Protein 2WO4 (pdb70)

Secondary structure (DSSP, 8-sta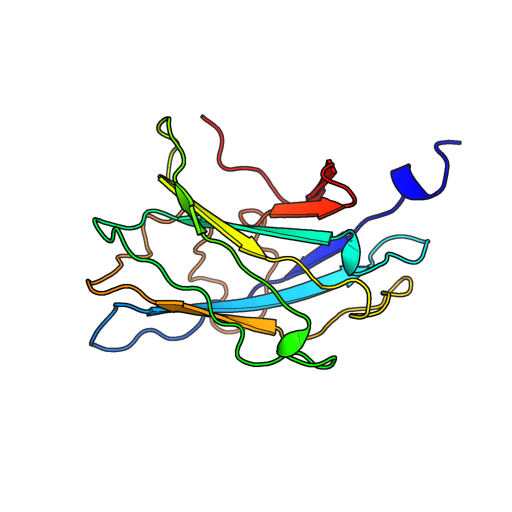te):
---HHHH--EEEEEEE----SS--EEEEEEEEEE-SSS-EEGGGEEEEEEE--TT-S-EEEEE---TT-GGGEEEEEEEEEEEETTEEEEEEEEE-TTS-EE-TT-B---EEEEEEESS----TT-TT--TTTTSS-B--TTSEEEETTEEEES-----

B-factor: mean 36.26, std 21.8, range [10.71, 218.77]

Organism: Acetivibrio thermocellus (strain ATCC 27405 / DSM 1237 / JCM 9322 / NBRC 103400 / NCIMB 10682 / NRRL B-4536 / VPI 7372) (NCBI:txid203119)

Radius of gyration: 15.35 Å; Cα contacts (8 Å, |Δi|>4): 421; chains: 1; bounding box: 42×39×35 Å

Solvent-accessible surface area: 8176 Å² total; per-residue (Å²): 162,133,97,81,77,51,66,8,35,5,33,5,33,2,75,12,30,109,129,96,58,89,88,31,13,0,79,4,14,1,36,0,95,0,70,14,109,32,91,8,67,4,38,45,0,65,1,51,3,17,0,26,5,52,69,8,140,119,13,75,34,60,15,70,114,6,78,47,22,59,109,38,14,112,29,86,35,95,125,18,150,102,105,21,100,24,2,43,2,35,0,21,1,27,7,27,162,102,8,11,166,13,57,63,57,22,60,13,27,59,1,37,3,69,0,47,10,100,53,108,7,75,20,112,69,7,39,0,42,42,52,153,40,56,138,107,65,19,97,4,59,104,1,0,0,11,11,111,94,140,85,59,22,20,94,63,12,76,116

Nearest PDB structures (foldseek):
  2wnx-assembly1_A  TM=9.998E-01  e=3.374E-31  Acetivibrio thermocellus
  4b97-assembly1_A  TM=9.463E-01  e=1.340E-17  Acetivibrio thermocellus ATCC 27405
  6xx1-assembly2_B  TM=9.233E-01  e=8.397E-16  Acetivibrio clariflavus DSM 19732
  3zuc-assembly1_A  TM=9.298E-01  e=3.038E-15  Acetivibrio cellulolyticus
  6sl4-assembly2_C-2  TM=9.405E-01  e=9.733E-14  Acetivibrio thermocellus ATCC 27405

CATH classification: 2.60.40.710

Structure (mmCIF, N/CA/C/O backbone):
data_2WO4
#
_entry.id   2WO4
#
_cell.length_a   73.897
_cell.length_b   73.897
_cell.length_c   85.755
_cell.angle_alpha   90.00
_cell.angle_beta   90.00
_cell.angle_gamma   90.00
#
_symmetry.space_group_name_H-M   'P 41 21 2'
#
loop_
_entity.id
_entity.type
_entity.pdbx_description
1 polymer 'GLYCOSIDE HYDROLASE, FAMILY 9'
2 non-polymer 'CALCIUM ION'
3 non-polymer 'SULFATE ION'
4 non-polymer 'CHLORIDE ION'
5 water water
#
loop_
_atom_site.group_PDB
_atom_site.id
_atom_site.type_symbol
_atom_site.label_atom_id
_atom_site.label_alt_id
_atom_site.label_comp_id
_atom_site.label_asym_id
_atom_site.label_entity_id
_atom_site.label_seq_id
_atom_site.pdbx_PDB_ins_code
_atom_site.Cartn_x
_atom_site.Cartn_y
_atom_site.Cartn_z
_atom_site.occupancy
_atom_site.B_iso_or_equiv
_atom_site.auth_seq_id
_atom_site.auth_comp_id
_atom_site.auth_asym_id
_atom_site.auth_atom_id
_atom_site.pdbx_PDB_model_num
ATOM 1 N N . SER A 1 4 ? 36.026 5.758 16.372 1.00 123.32 4 SER A N 1
ATOM 2 C CA . SER A 1 4 ? 35.339 4.454 16.121 1.00 124.34 4 SER A CA 1
ATOM 3 C C . SER A 1 4 ? 33.807 4.566 16.288 1.00 125.38 4 SER A C 1
ATOM 4 O O . SER A 1 4 ? 33.049 4.043 15.465 1.00 125.84 4 SER A O 1
ATOM 7 N N . GLN A 1 5 ? 33.379 5.212 17.377 1.00 126.32 5 GLN A N 1
ATOM 8 C CA . GLN A 1 5 ? 31.975 5.684 17.637 1.00 126.55 5 GLN A CA 1
ATOM 9 C C . GLN A 1 5 ? 30.694 4.868 17.228 1.00 125.49 5 GLN A C 1
ATOM 10 O O . GLN A 1 5 ? 29.752 4.818 18.029 1.00 126.42 5 GLN A O 1
ATOM 16 N N . THR A 1 6 ? 30.650 4.269 16.025 1.00 122.74 6 THR A N 1
ATOM 17 C CA . THR A 1 6 ? 29.429 3.643 15.408 1.00 120.04 6 THR A CA 1
ATOM 18 C C . THR A 1 6 ? 28.514 4.692 14.699 1.00 118.07 6 THR A C 1
ATOM 19 O O . THR A 1 6 ? 28.507 5.873 15.085 1.00 117.36 6 THR A O 1
ATOM 23 N N . PRO A 1 7 ? 27.746 4.261 13.659 1.00 114.90 7 PRO A N 1
ATOM 24 C CA . PRO A 1 7 ? 26.889 5.154 12.836 1.00 111.20 7 PRO A CA 1
ATOM 25 C C . PRO A 1 7 ? 26.091 6.265 13.549 1.00 106.81 7 PRO A C 1
ATOM 26 O O . PRO A 1 7 ? 26.192 7.417 13.139 1.00 105.73 7 PRO A O 1
ATOM 30 N N . ASP A 1 8 ? 25.324 5.924 14.589 1.00 103.05 8 ASP A N 1
ATOM 31 C CA . ASP A 1 8 ? 24.415 6.884 15.287 1.00 100.95 8 ASP A CA 1
ATOM 32 C C . ASP A 1 8 ? 25.108 8.055 16.065 1.00 95.47 8 ASP A C 1
ATOM 33 O O . ASP A 1 8 ? 24.459 9.065 16.394 1.00 94.64 8 ASP A O 1
ATOM 38 N N . ALA A 1 9 ? 26.408 7.912 16.348 1.00 89.25 9 ALA A N 1
ATOM 39 C CA . ALA A 1 9 ? 27.218 8.979 16.959 1.00 83.90 9 ALA A CA 1
ATOM 40 C C . ALA A 1 9 ? 27.863 9.919 15.919 1.00 78.23 9 ALA A C 1
ATOM 41 O O . ALA A 1 9 ? 28.154 11.068 16.242 1.00 77.69 9 ALA A O 1
ATOM 43 N N . ASN A 1 10 ? 28.097 9.444 14.689 1.00 71.88 10 ASN A N 1
ATOM 44 C CA . ASN A 1 10 ? 28.539 10.348 13.599 1.00 68.23 10 ASN A CA 1
ATOM 45 C C . ASN A 1 10 ? 27.396 10.957 12.737 1.00 59.46 10 ASN A C 1
ATOM 46 O O . ASN A 1 10 ? 27.683 11.822 11.893 1.00 60.69 10 ASN A O 1
ATOM 51 N N . ALA A 1 11 ? 26.148 10.500 12.933 1.00 44.23 11 ALA A N 1
ATOM 52 C CA . ALA A 1 11 ? 24.972 11.098 12.235 1.00 41.81 11 ALA A CA 1
ATOM 53 C C . ALA A 1 11 ? 24.867 12.558 12.601 1.00 37.68 11 ALA A C 1
ATOM 54 O O . ALA A 1 11 ? 25.065 12.927 13.769 1.00 33.69 11 ALA A O 1
ATOM 56 N N . SER A 1 12 ? 24.611 13.406 11.594 1.00 27.37 12 SER A N 1
ATOM 57 C CA . SER A 1 12 ? 24.537 14.861 11.841 1.00 25.45 12 SER A CA 1
ATOM 58 C C . SER A 1 12 ? 23.477 15.400 10.918 1.00 26.30 12 SER A C 1
ATOM 59 O O . SER A 1 12 ? 23.324 14.920 9.823 1.00 22.37 12 SER A O 1
ATOM 62 N N . ILE A 1 13 ? 22.726 16.346 11.440 1.00 24.81 13 ILE A N 1
ATOM 63 C CA . ILE A 1 13 ? 21.790 17.134 10.656 1.00 23.83 13 ILE A CA 1
ATOM 64 C C . ILE A 1 13 ? 22.011 18.618 10.921 1.00 27.53 13 ILE A C 1
ATOM 65 O O . ILE A 1 13 ? 22.703 19.001 11.904 1.00 26.82 13 ILE A O 1
ATOM 70 N N . SER A 1 14 ? 21.498 19.457 10.017 1.00 22.78 14 SER A N 1
ATOM 71 C CA . SER A 1 14 ? 21.407 20.877 10.225 1.00 23.16 14 SER A CA 1
ATOM 72 C C . SER A 1 14 ? 20.060 21.353 9.771 1.00 23.89 14 SER A C 1
ATOM 73 O O . SER A 1 14 ? 19.417 20.698 9.000 1.00 22.26 14 SER A O 1
ATOM 76 N N . VAL A 1 15 ? 19.581 22.442 10.346 1.00 20.21 15 VAL A N 1
ATOM 77 C CA . VAL A 1 15 ? 18.306 23.029 9.977 1.00 18.65 15 VAL A CA 1
ATOM 78 C C . VAL A 1 15 ? 18.603 24.442 9.420 1.00 25.07 15 VAL A C 1
ATOM 79 O O . VAL A 1 15 ? 19.431 25.175 9.950 1.00 23.29 15 VAL A O 1
ATOM 83 N N . SER A 1 16 ? 17.922 24.805 8.362 1.00 18.34 16 SER A N 1
ATOM 84 C CA . SER A 1 16 ? 17.912 26.198 7.902 1.00 19.20 16 SER A CA 1
ATOM 85 C C . SER A 1 16 ? 16.488 26.725 7.990 1.00 20.46 16 SER A C 1
ATOM 86 O O . SER A 1 16 ? 15.499 25.964 8.105 1.00 21.42 16 SER A O 1
ATOM 89 N N . TYR A 1 17 ? 16.398 28.036 8.140 1.00 18.64 17 TYR A N 1
ATOM 90 C CA . TYR A 1 17 ? 15.182 28.727 8.545 1.00 19.32 17 TYR A CA 1
ATOM 91 C C . TYR A 1 17 ? 14.926 29.996 7.796 1.00 22.06 17 TYR A C 1
ATOM 92 O O . TYR A 1 17 ? 15.883 30.697 7.472 1.00 21.93 17 TYR A O 1
ATOM 101 N N A LYS A 1 18 ? 13.637 30.243 7.530 0.50 18.16 18 LYS A N 1
ATOM 102 N N B LYS A 1 18 ? 13.662 30.309 7.544 0.50 19.18 18 LYS A N 1
ATOM 103 C CA A LYS A 1 18 ? 13.092 31.477 6.887 0.50 21.40 18 LYS A CA 1
ATOM 104 C CA B LYS A 1 18 ? 13.263 31.641 7.023 0.50 22.29 18 LYS A CA 1
ATOM 105 C C A LYS A 1 18 ? 11.973 32.002 7.780 0.50 21.10 18 LYS A C 1
ATOM 106 C C B LYS A 1 18 ? 12.036 32.067 7.785 0.50 23.75 18 LYS A C 1
ATOM 107 O O A LYS A 1 18 ? 11.005 31.292 8.114 0.50 20.57 18 LYS A O 1
ATOM 108 O O B LYS A 1 18 ? 11.038 31.332 7.840 0.50 24.77 18 LYS A O 1
ATOM 119 N N A CYS A 1 19 ? 12.095 33.260 8.185 0.50 18.51 19 CYS A N 1
ATOM 120 N N B CYS A 1 19 ? 12.075 33.245 8.401 0.50 24.09 19 CYS A N 1
ATOM 121 C CA A CYS A 1 19 ? 11.040 33.940 8.937 0.50 17.37 19 CYS A CA 1
ATOM 122 C CA B CYS A 1 19 ? 10.880 33.711 9.103 0.50 24.95 19 CYS A CA 1
ATOM 123 C C A CYS A 1 19 ? 9.871 34.165 7.968 0.50 23.89 19 CYS A C 1
ATOM 124 C C B CYS A 1 19 ? 9.886 34.161 8.068 0.50 26.98 19 CYS A C 1
ATOM 125 O O A CYS A 1 19 ? 10.103 34.484 6.823 0.50 24.03 19 CYS A O 1
ATOM 126 O O B CYS A 1 19 ? 10.251 34.672 7.027 0.50 27.38 19 CYS A O 1
ATOM 131 N N . GLY A 1 20 ? 8.617 33.946 8.378 1.00 23.54 20 GLY A N 1
ATOM 132 C CA . GLY A 1 20 ? 7.514 34.219 7.526 1.00 26.32 20 GLY A CA 1
ATOM 133 C C . GLY A 1 20 ? 6.924 35.618 7.685 1.00 30.56 20 GLY A C 1
ATOM 134 O O . GLY A 1 20 ? 7.438 36.444 8.425 1.00 28.15 20 GLY A O 1
ATOM 135 N N . VAL A 1 21 ? 5.801 35.840 7.000 1.00 31.37 21 VAL A N 1
ATOM 136 C CA . VAL A 1 21 ? 5.123 37.155 7.030 1.00 31.84 21 VAL A CA 1
ATOM 137 C C . VAL A 1 21 ? 4.264 37.326 8.292 1.00 34.46 21 VAL A C 1
ATOM 138 O O . VAL A 1 21 ? 3.780 36.357 8.934 1.00 28.55 21 VAL A O 1
ATOM 142 N N . LYS A 1 22 ? 4.106 38.581 8.694 1.00 41.33 22 LYS A N 1
ATOM 143 C CA . LYS A 1 22 ? 3.099 38.942 9.707 1.00 49.66 22 LYS A CA 1
ATOM 144 C C . LYS A 1 22 ? 2.121 39.989 9.131 1.00 50.51 22 LYS A C 1
ATOM 145 O O . LYS A 1 22 ? 2.528 40.801 8.307 1.00 55.88 22 LYS A O 1
ATOM 151 N N . ASP A 1 23 ? 0.840 39.900 9.486 1.00 52.39 23 ASP A N 1
ATOM 152 C CA . ASP A 1 23 ? -0.196 40.854 9.031 1.00 56.74 23 ASP A CA 1
ATOM 153 C C . ASP A 1 23 ? -0.684 41.771 10.183 1.00 53.67 23 ASP A C 1
ATOM 154 O O . ASP A 1 23 ? 0.106 42.196 11.022 1.00 52.37 23 ASP A O 1
ATOM 159 N N . GLY A 1 24 ? -1.979 42.061 10.208 1.00 52.81 24 GLY A N 1
ATOM 160 C CA . GLY A 1 24 ? -2.570 43.033 11.120 1.00 54.23 24 GLY A CA 1
ATOM 161 C C . GLY A 1 24 ? -3.355 42.400 12.252 1.00 53.59 24 GLY A C 1
ATOM 162 O O . GLY A 1 24 ? -3.718 43.117 13.175 1.00 58.58 24 GLY A O 1
ATOM 163 N N . THR A 1 25 ? -3.650 41.092 12.185 1.00 46.75 25 THR A N 1
ATOM 164 C CA . THR A 1 25 ? -4.208 40.355 13.341 1.00 47.53 25 THR A CA 1
ATOM 165 C C . THR A 1 25 ? -3.080 39.971 14.358 1.00 44.93 25 THR A C 1
ATOM 166 O O . THR A 1 25 ? -3.271 40.007 15.580 1.00 43.21 25 THR A O 1
ATOM 170 N N . LYS A 1 26 ? -1.938 39.546 13.809 1.00 37.89 26 LYS A N 1
ATOM 171 C CA . LYS A 1 26 ? -0.686 39.334 14.539 1.00 37.99 26 LYS A CA 1
ATOM 172 C C . LYS A 1 26 ? -0.768 38.157 15.504 1.00 28.92 26 LYS A C 1
ATOM 173 O O . LYS A 1 26 ? 0.083 38.063 16.411 1.00 34.74 26 LYS A O 1
ATOM 179 N N . ASN A 1 27 ? -1.744 37.269 15.323 1.00 23.40 27 ASN A N 1
ATOM 180 C CA . ASN A 1 27 ? -1.914 36.070 16.138 1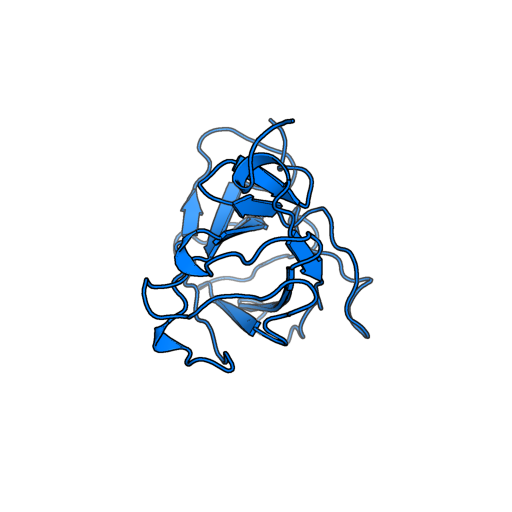.00 26.49 27 ASN A CA 1
ATOM 181 C C . ASN A 1 27 ? -1.436 34.782 15.466 1.00 24.54 27 ASN A C 1
ATOM 182 O O . ASN A 1 27 ? -1.879 33.689 15.799 1.00 25.38 27 ASN A O 1
ATOM 187 N N . THR A 1 28 ? -0.528 34.940 14.530 1.00 25.01 28 THR A N 1
ATOM 188 C CA . THR A 1 28 ? 0.006 33.773 13.790 1.00 21.08 28 THR A CA 1
ATOM 189 C C . THR A 1 28 ? 1.496 33.845 13.655 1.00 20.93 28 THR A C 1
ATOM 190 O O . THR A 1 28 ? 2.020 34.783 13.089 1.00 25.26 28 THR A O 1
ATOM 194 N N . ILE A 1 29 ? 2.206 32.829 14.140 1.00 19.76 29 ILE A N 1
ATOM 195 C CA . ILE A 1 29 ? 3.653 32.751 13.938 1.00 18.38 29 ILE A CA 1
ATOM 196 C C . ILE A 1 29 ? 3.855 31.957 12.649 1.00 20.34 29 ILE A C 1
ATOM 197 O O . ILE A 1 29 ? 3.373 30.831 12.591 1.00 20.89 29 ILE A O 1
ATOM 202 N N . ARG A 1 30 ? 4.565 32.487 11.666 1.00 21.35 30 ARG A N 1
ATOM 203 C CA . ARG A 1 30 ? 4.834 31.748 10.417 1.00 20.43 30 ARG A CA 1
ATOM 204 C C . ARG A 1 30 ? 6.277 31.558 10.297 1.00 20.01 30 ARG A C 1
ATOM 205 O O . ARG A 1 30 ? 7.046 32.501 10.438 1.00 19.25 30 ARG A O 1
ATOM 213 N N . ALA A 1 31 ? 6.730 30.343 9.944 1.00 19.66 31 ALA A N 1
ATOM 214 C CA . ALA A 1 31 ? 8.144 30.115 9.688 1.00 17.78 31 ALA A CA 1
ATOM 215 C C . ALA A 1 31 ? 8.255 28.915 8.761 1.00 17.82 31 ALA A C 1
ATOM 216 O O . ALA A 1 31 ? 7.302 28.161 8.627 1.00 18.60 31 ALA A O 1
ATOM 218 N N . THR A 1 32 ? 9.394 28.799 8.107 1.00 17.89 32 THR A N 1
ATOM 219 C CA . THR A 1 32 ? 9.669 27.673 7.218 1.00 20.39 32 THR A CA 1
ATOM 220 C C . THR A 1 32 ? 11.041 27.115 7.616 1.00 19.22 32 THR A C 1
ATOM 221 O O . THR A 1 32 ? 11.976 27.860 7.928 1.00 20.25 32 THR A O 1
ATOM 225 N N . ILE A 1 33 ? 11.115 25.807 7.725 1.00 16.69 33 ILE A N 1
ATOM 226 C CA . ILE A 1 33 ? 12.356 25.124 7.982 1.00 17.67 33 ILE A CA 1
ATOM 227 C C . ILE A 1 33 ? 12.690 24.126 6.843 1.00 20.22 33 ILE A C 1
ATOM 228 O O . ILE A 1 33 ? 11.848 23.711 6.047 1.00 18.97 33 ILE A O 1
ATOM 233 N N . ASN A 1 34 ? 13.946 23.757 6.805 1.00 17.88 34 ASN A N 1
ATOM 234 C CA . ASN A 1 34 ? 14.484 22.784 5.893 1.00 16.83 34 ASN A CA 1
ATOM 235 C C . ASN A 1 34 ? 15.521 21.972 6.684 1.00 18.28 34 ASN A C 1
ATOM 236 O O . ASN A 1 34 ? 16.497 22.558 7.191 1.00 19.55 34 ASN A O 1
ATOM 241 N N . ILE A 1 35 ? 15.387 20.658 6.695 1.00 16.47 35 ILE A N 1
ATOM 242 C CA . ILE A 1 35 ? 16.238 19.758 7.462 1.00 15.65 35 ILE A CA 1
ATOM 243 C C . ILE A 1 35 ? 17.190 19.068 6.505 1.00 19.17 35 ILE A C 1
ATOM 244 O O . ILE A 1 35 ? 16.769 18.453 5.483 1.00 17.74 35 ILE A O 1
ATOM 249 N N . LYS A 1 36 ? 18.484 19.224 6.709 1.00 17.77 36 LYS A N 1
ATOM 250 C CA . LYS A 1 36 ? 19.495 18.577 5.853 1.00 17.23 36 LYS A CA 1
ATOM 251 C C . LYS A 1 36 ? 20.330 17.559 6.581 1.00 20.73 36 LYS A C 1
ATOM 252 O O . LYS A 1 36 ? 20.732 17.788 7.734 1.00 21.86 36 LYS A O 1
ATOM 258 N N . ASN A 1 37 ? 20.696 16.490 5.866 1.00 18.91 37 ASN A N 1
ATOM 259 C CA . ASN A 1 37 ? 21.558 15.412 6.389 1.00 19.49 37 ASN A CA 1
ATOM 260 C C . ASN A 1 37 ? 22.993 15.772 6.014 1.00 20.08 37 ASN A C 1
ATOM 261 O O . ASN A 1 37 ? 23.381 15.725 4.864 1.00 22.51 37 ASN A O 1
ATOM 266 N N . THR A 1 38 ? 23.717 16.299 6.988 1.00 22.72 38 THR A N 1
ATOM 267 C CA . THR A 1 38 ? 25.062 16.750 6.727 1.00 24.54 38 THR A CA 1
ATOM 268 C C . THR A 1 38 ? 26.136 15.708 7.110 1.00 30.34 38 THR A C 1
ATOM 269 O O . THR A 1 38 ? 27.331 16.001 7.064 1.00 30.19 38 THR A O 1
ATOM 273 N N . GLY A 1 39 ? 25.725 14.528 7.511 1.00 27.78 39 GLY A N 1
ATOM 274 C CA . GLY A 1 39 ? 26.662 13.445 7.889 1.00 26.88 39 GLY A CA 1
ATOM 275 C C . GLY A 1 39 ? 26.853 12.396 6.810 1.00 25.77 39 GLY A C 1
ATOM 276 O O . GLY A 1 39 ? 26.564 12.640 5.643 1.00 25.15 39 GLY A O 1
ATOM 277 N N . THR A 1 40 ? 27.330 11.196 7.181 1.00 27.11 40 THR A N 1
ATOM 278 C CA . THR A 1 40 ? 27.784 10.255 6.179 1.00 27.40 40 THR A CA 1
ATOM 279 C C . THR A 1 40 ? 26.960 9.005 6.208 1.00 30.15 40 THR A C 1
ATOM 280 O O . THR A 1 40 ? 27.184 8.123 5.403 1.00 30.81 40 THR A O 1
ATOM 284 N N . THR A 1 41 ? 25.957 8.949 7.071 1.00 25.22 41 THR A N 1
ATOM 285 C CA . THR A 1 41 ? 25.001 7.899 7.075 1.00 26.11 41 THR A CA 1
ATOM 286 C C . THR A 1 41 ? 23.559 8.434 6.936 1.00 22.92 41 THR A C 1
ATOM 287 O O . THR A 1 41 ? 23.246 9.580 7.365 1.00 24.52 41 THR A O 1
ATOM 291 N N . PRO A 1 42 ? 22.677 7.571 6.401 1.00 23.09 42 PRO A N 1
ATOM 292 C CA . PRO A 1 42 ? 21.242 7.877 6.289 1.00 22.09 42 PRO A CA 1
ATOM 293 C C . PRO A 1 42 ? 20.622 8.079 7.621 1.00 24.40 42 PRO A C 1
ATOM 294 O O . PRO A 1 42 ? 21.070 7.504 8.599 1.00 23.47 42 PRO A O 1
ATOM 298 N N A VAL A 1 43 ? 19.687 9.035 7.711 0.55 20.98 43 VAL A N 1
ATOM 299 N N B VAL A 1 43 ? 19.606 8.931 7.673 0.45 20.89 43 VAL A N 1
ATOM 300 C CA A VAL A 1 43 ? 18.913 9.284 8.947 0.55 22.21 43 VAL A CA 1
ATOM 301 C CA B VAL A 1 43 ? 18.878 9.092 8.909 0.45 20.97 43 VAL A CA 1
ATOM 302 C C A VAL A 1 43 ? 17.462 8.972 8.580 0.55 22.72 43 VAL A C 1
ATOM 303 C C B VAL A 1 43 ? 17.398 9.128 8.647 0.45 21.12 43 VAL A C 1
ATOM 304 O O A VAL A 1 43 ? 17.064 9.197 7.441 0.55 23.79 43 VAL A O 1
ATOM 305 O O B VAL A 1 43 ? 16.905 9.801 7.728 0.45 14.27 43 VAL A O 1
ATOM 312 N N . ASN A 1 44 ? 16.678 8.461 9.543 1.00 20.24 44 ASN A N 1
ATOM 313 C CA . ASN A 1 44 ? 15.285 8.227 9.374 1.00 21.93 44 ASN A CA 1
ATOM 314 C C . ASN A 1 44 ? 14.578 9.477 9.914 1.00 18.72 44 ASN A C 1
ATOM 315 O O . ASN A 1 44 ? 14.898 9.927 11.008 1.00 20.81 44 ASN A O 1
ATOM 323 N N . LEU A 1 45 ? 13.652 10.042 9.141 1.00 20.35 45 LEU A N 1
ATOM 324 C CA . LEU A 1 45 ? 12.946 11.252 9.619 1.00 19.31 45 LEU A CA 1
ATOM 325 C C . LEU A 1 45 ? 12.175 10.979 10.882 1.00 21.60 45 LEU A C 1
ATOM 326 O O . LEU A 1 45 ? 12.040 11.835 11.772 1.00 20.18 45 LEU A O 1
ATOM 331 N N . SER A 1 46 ? 11.786 9.699 11.078 1.00 21.96 46 SER A N 1
ATOM 332 C CA . SER A 1 46 ? 11.118 9.407 12.309 1.00 19.63 46 SER A CA 1
ATOM 333 C C . SER A 1 46 ? 11.933 9.514 13.568 1.00 20.73 46 SER A C 1
ATOM 334 O O . SER A 1 46 ? 11.339 9.584 14.657 1.00 23.88 46 SER A O 1
ATOM 337 N N . ASP A 1 47 ? 13.247 9.573 13.475 1.00 19.48 47 ASP A N 1
ATOM 338 C CA . ASP A 1 47 ? 14.084 9.787 14.608 1.00 20.98 47 ASP A CA 1
ATOM 339 C C . ASP A 1 47 ? 14.458 11.265 14.865 1.00 24.01 47 ASP A C 1
ATOM 340 O O . ASP A 1 47 ? 15.211 11.556 15.771 1.00 24.09 47 ASP A O 1
ATOM 345 N N . ILE A 1 48 ? 13.946 12.176 14.045 1.00 21.40 48 ILE A N 1
ATOM 346 C CA . ILE A 1 48 ? 14.325 13.608 14.105 1.00 18.98 48 ILE A CA 1
ATOM 347 C C . ILE A 1 48 ? 13.204 14.370 14.796 1.00 22.93 48 ILE A C 1
ATOM 348 O O . ILE A 1 48 ? 12.024 14.168 14.499 1.00 18.44 48 ILE A O 1
ATOM 353 N N . LYS A 1 49 ? 13.565 15.227 15.749 1.00 18.60 49 LYS A N 1
ATOM 354 C CA . LYS A 1 49 ? 12.653 16.197 16.312 1.00 20.70 49 LYS A CA 1
ATOM 355 C C . LYS A 1 49 ? 13.266 17.580 16.179 1.00 19.52 49 LYS A C 1
ATOM 356 O O . LYS A 1 49 ? 14.464 17.684 16.193 1.00 21.94 49 LYS A O 1
ATOM 362 N N . VAL A 1 50 ? 12.426 18.595 16.027 1.00 20.16 50 VAL A N 1
ATOM 363 C CA . VAL A 1 50 ? 12.844 19.987 15.922 1.00 17.29 50 VAL A CA 1
ATOM 364 C C . VAL A 1 50 ? 12.052 20.765 16.985 1.00 21.11 50 VAL A C 1
ATOM 365 O O . VAL A 1 50 ? 10.863 20.529 17.164 1.00 22.76 50 VAL A O 1
ATOM 369 N N . ARG A 1 51 ? 12.712 21.687 17.686 1.00 17.40 51 ARG A N 1
ATOM 370 C CA . ARG A 1 51 ? 12.008 22.584 18.656 1.00 17.80 51 ARG A CA 1
ATOM 371 C C . ARG A 1 51 ? 12.165 24.068 18.326 1.00 17.36 51 ARG A C 1
ATOM 372 O O . ARG A 1 51 ? 13.281 24.511 18.039 1.00 20.96 51 ARG A O 1
ATOM 380 N N . TYR A 1 52 ? 11.033 24.781 18.440 1.00 18.08 52 TYR A N 1
ATOM 381 C CA . TYR A 1 52 ? 10.908 26.193 18.166 1.00 18.66 52 TYR A CA 1
ATOM 382 C C . TYR A 1 52 ? 10.467 26.759 19.509 1.00 20.82 52 TYR A C 1
ATOM 383 O O . TYR A 1 52 ? 9.455 26.353 20.070 1.00 19.58 52 TYR A O 1
ATOM 392 N N . TRP A 1 53 ? 11.294 27.634 20.064 1.00 20.26 53 TRP A N 1
ATOM 393 C CA . TRP A 1 53 ? 11.101 28.171 21.408 1.00 21.19 53 TRP A CA 1
ATOM 394 C C . TRP A 1 53 ? 10.587 29.589 21.411 1.00 21.60 53 TRP A C 1
ATOM 395 O O . TRP A 1 53 ? 11.151 30.450 20.673 1.00 21.20 53 TRP A O 1
ATOM 406 N N . PHE A 1 54 ? 9.537 29.879 22.192 1.00 19.30 54 PHE A N 1
ATOM 407 C CA . PHE A 1 54 ? 8.909 31.210 22.154 1.00 21.59 54 PHE A CA 1
ATOM 408 C C . PHE A 1 54 ? 8.181 31.564 23.437 1.00 20.48 54 PHE A C 1
ATOM 409 O O . PHE A 1 54 ? 8.005 30.715 24.313 1.00 21.03 54 PHE A O 1
ATOM 417 N N . THR A 1 55 ? 7.818 32.829 23.543 1.00 20.80 55 THR A N 1
ATOM 418 C CA . THR A 1 55 ? 6.953 33.255 24.588 1.00 20.89 55 THR A CA 1
ATOM 419 C C . THR A 1 55 ? 5.541 33.438 24.037 1.00 20.11 55 THR A C 1
ATOM 420 O O . THR A 1 55 ? 5.291 34.212 23.084 1.00 22.42 55 THR A O 1
ATOM 424 N N . SER A 1 56 ? 4.599 32.783 24.699 1.00 20.93 56 SER A N 1
ATOM 425 C CA . SER A 1 56 ? 3.231 32.738 24.158 1.00 26.23 56 SER A CA 1
ATOM 426 C C . SER A 1 56 ? 2.367 33.981 24.469 1.00 25.90 56 SER A C 1
ATOM 427 O O . SER A 1 56 ? 1.252 34.162 23.934 1.00 24.45 56 SER A O 1
ATOM 430 N N . ASP A 1 57 ? 2.920 34.873 25.276 1.00 25.09 57 ASP A N 1
ATOM 431 C CA . ASP A 1 57 ? 2.363 36.198 25.521 1.00 27.25 57 ASP A CA 1
ATOM 432 C C . ASP A 1 57 ? 0.934 36.137 26.041 1.00 27.56 57 ASP A C 1
ATOM 433 O O . ASP A 1 57 ? 0.086 36.884 25.603 1.00 30.06 57 ASP A O 1
ATOM 438 N N . GLY A 1 58 ? 0.665 35.202 26.924 1.00 30.16 58 GLY A N 1
ATOM 439 C CA . GLY A 1 58 ? -0.681 35.093 27.480 1.00 37.22 58 GLY A CA 1
ATOM 440 C C . GLY A 1 58 ? -1.608 34.074 26.814 1.00 40.82 58 GLY A C 1
ATOM 441 O O . GLY A 1 58 ? -2.620 33.653 27.415 1.00 41.94 58 GLY A O 1
ATOM 442 N N . ASN A 1 59 ? -1.250 33.632 25.600 1.00 34.58 59 ASN A N 1
ATOM 443 C CA . ASN A 1 59 ? -2.072 32.641 24.890 1.00 33.71 59 ASN A CA 1
ATOM 444 C C . ASN A 1 59 ? -1.989 31.332 25.602 1.00 33.74 59 ASN A C 1
ATOM 445 O O . ASN A 1 59 ? -0.916 30.750 25.721 1.00 37.64 59 ASN A O 1
ATOM 450 N N . GLU A 1 60 ? -3.108 30.812 26.065 1.00 37.11 60 GLU A N 1
ATOM 451 C CA . GLU A 1 60 ? -3.069 29.476 26.635 1.00 44.23 60 GLU A CA 1
ATOM 452 C C . GLU A 1 60 ? -3.306 28.480 25.520 1.00 43.83 60 GLU A C 1
ATOM 453 O O . GLU A 1 60 ? -2.879 27.355 25.646 1.00 47.92 60 GLU A O 1
ATOM 459 N N . GLN A 1 61 ? -3.954 28.878 24.425 1.00 43.61 61 GLN A N 1
ATOM 460 C CA . GLN A 1 61 ? -4.046 27.936 23.312 1.00 45.82 61 GLN A CA 1
ATOM 461 C C . GLN A 1 61 ? -3.118 28.344 22.169 1.00 33.63 61 GLN A C 1
ATOM 462 O O . GLN A 1 61 ? -3.097 29.493 21.706 1.00 34.19 61 GLN A O 1
ATOM 468 N N . ASN A 1 62 ? -2.238 27.418 21.807 1.00 30.46 62 ASN A N 1
ATOM 469 C CA . ASN A 1 62 ? -1.304 27.655 20.712 1.00 26.02 62 ASN A CA 1
ATOM 470 C C . ASN A 1 62 ? -1.349 26.417 19.837 1.00 28.37 62 ASN A C 1
ATOM 471 O O . ASN A 1 62 ? -0.984 25.346 20.275 1.00 32.57 62 ASN A O 1
ATOM 476 N N . ASN A 1 63 ? -1.872 26.561 18.633 1.00 24.76 63 ASN A N 1
ATOM 477 C CA . ASN A 1 63 ? -2.118 25.393 17.793 1.00 25.54 63 ASN A CA 1
ATOM 478 C C . ASN A 1 63 ? -1.109 25.386 16.625 1.00 25.73 63 ASN A C 1
ATOM 479 O O . ASN A 1 63 ? -1.026 26.358 15.879 1.00 27.26 63 ASN A O 1
ATOM 484 N N . PHE A 1 64 ? -0.473 24.245 16.437 1.00 23.87 64 PHE A N 1
ATOM 485 C CA . PHE A 1 64 ? 0.496 24.027 15.370 1.00 24.11 64 PHE A CA 1
ATOM 486 C C . PHE A 1 64 ? -0.217 23.415 14.157 1.00 20.88 64 PHE A C 1
ATOM 487 O O . PHE A 1 64 ? -1.035 22.506 14.315 1.00 22.73 64 PHE A O 1
ATOM 495 N N A VAL A 1 65 ? 0.144 23.880 12.974 0.55 21.28 65 VAL A N 1
ATOM 496 N N B VAL A 1 65 ? 0.069 23.934 12.970 0.45 21.81 65 VAL A N 1
ATOM 497 C CA A VAL A 1 65 ? -0.333 23.277 11.742 0.55 20.91 65 VAL A CA 1
ATOM 498 C CA B VAL A 1 65 ? -0.300 23.243 11.741 0.45 21.21 65 VAL A CA 1
ATOM 499 C C A VAL A 1 65 ? 0.851 23.300 10.758 0.55 19.52 65 VAL A C 1
ATOM 500 C C B VAL A 1 65 ? 0.849 23.305 10.745 0.45 20.19 65 VAL A C 1
ATOM 501 O O A VAL A 1 65 ? 1.532 24.316 10.631 0.55 20.83 65 VAL A O 1
ATOM 502 O O B VAL A 1 65 ? 1.479 24.349 10.569 0.45 21.67 65 VAL A O 1
ATOM 509 N N . CYS A 1 66 ? 1.099 22.181 10.097 1.00 20.02 66 CYS A N 1
ATOM 510 C CA . CYS A 1 66 ? 2.044 22.133 8.977 1.00 19.03 66 CYS A CA 1
ATOM 511 C C . CYS A 1 66 ? 1.243 22.275 7.659 1.00 21.35 66 CYS A C 1
ATOM 512 O O . CYS A 1 66 ? 0.275 21.531 7.412 1.00 18.85 66 CYS A O 1
ATOM 515 N N . ASP A 1 67 ? 1.665 23.223 6.838 1.00 18.42 67 ASP A N 1
ATOM 516 C CA . ASP A 1 67 ? 0.936 23.570 5.617 1.00 20.34 67 ASP A CA 1
ATOM 517 C C . ASP A 1 67 ? 1.470 22.868 4.354 1.00 19.31 67 ASP A C 1
ATOM 518 O O . ASP A 1 67 ? 0.771 22.814 3.323 1.00 20.85 67 ASP A O 1
ATOM 523 N N . TYR A 1 68 ? 2.684 22.344 4.388 1.00 20.37 68 TYR A N 1
ATOM 524 C CA . TYR A 1 68 ? 3.217 21.618 3.217 1.00 21.31 68 TYR A CA 1
ATOM 525 C C . TYR A 1 68 ? 4.426 20.752 3.615 1.00 19.25 68 TYR A C 1
ATOM 526 O O . TYR A 1 68 ? 5.252 21.215 4.397 1.00 17.25 68 TYR A O 1
ATOM 535 N N . ALA A 1 69 ? 4.578 19.553 3.010 1.00 19.45 69 ALA A N 1
ATOM 536 C CA . ALA A 1 69 ? 5.809 18.805 3.082 1.00 20.37 69 ALA A CA 1
ATOM 537 C C . ALA A 1 69 ? 5.794 17.899 1.850 1.00 19.90 69 ALA A C 1
ATOM 538 O O . ALA A 1 69 ? 4.745 17.451 1.414 1.00 21.49 69 ALA A O 1
ATOM 540 N N . ALA A 1 70 ? 6.946 17.731 1.261 1.00 18.60 70 ALA A N 1
ATOM 541 C CA . ALA A 1 70 ? 7.101 17.025 0.006 1.00 22.63 70 ALA A CA 1
ATOM 542 C C . ALA A 1 70 ? 6.579 15.596 0.145 1.00 20.74 70 ALA A C 1
ATOM 543 O O . ALA A 1 70 ? 6.072 15.049 -0.791 1.00 23.12 70 ALA A O 1
ATOM 545 N N . PHE A 1 71 ? 6.761 15.045 1.308 1.00 19.42 71 PHE A N 1
ATOM 546 C CA . PHE A 1 71 ? 6.355 13.665 1.641 1.00 27.75 71 PHE A CA 1
ATOM 547 C C . PHE A 1 71 ? 4.932 13.542 2.237 1.00 32.22 71 PHE A C 1
ATOM 548 O O . PHE A 1 71 ? 4.546 12.466 2.587 1.00 33.21 71 PHE A O 1
ATOM 556 N N . GLY A 1 72 ? 4.226 14.656 2.404 1.00 28.87 72 GLY A N 1
ATOM 557 C CA . GLY A 1 72 ? 2.778 14.732 2.817 1.00 29.37 72 GLY A CA 1
ATOM 558 C C . GLY A 1 72 ? 2.673 15.409 4.163 1.00 23.39 72 GLY A C 1
ATOM 559 O O . GLY A 1 72 ? 3.385 15.004 5.122 1.00 21.38 72 GLY A O 1
ATOM 560 N N . THR A 1 73 ? 1.775 16.381 4.313 1.00 24.85 73 THR A N 1
ATOM 561 C CA . THR A 1 73 ? 1.575 17.053 5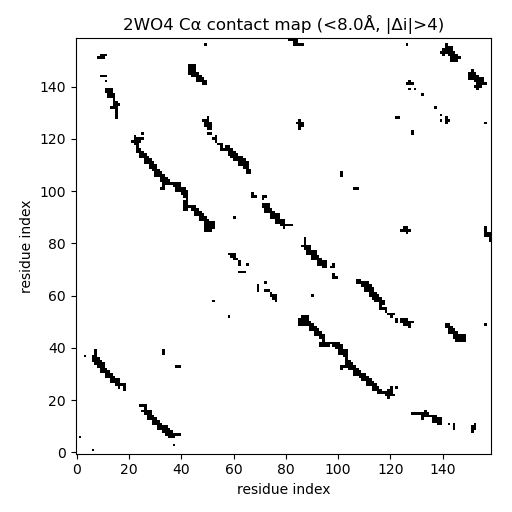.614 1.00 27.70 73 THR A CA 1
ATOM 562 C C . THR A 1 73 ? 1.129 16.137 6.652 1.00 29.79 73 THR A C 1
ATOM 563 O O . THR A 1 73 ? 1.312 16.363 7.852 1.00 26.18 73 THR A O 1
ATOM 567 N N . ASP A 1 74 ? 0.467 15.067 6.239 1.00 25.58 74 ASP A N 1
ATOM 568 C CA . ASP A 1 74 ? -0.044 14.109 7.217 1.00 29.40 74 ASP A CA 1
ATOM 569 C C . ASP A 1 74 ? 1.066 13.374 7.941 1.00 27.91 74 ASP A C 1
ATOM 570 O O . ASP A 1 74 ? 0.829 12.639 8.913 1.00 29.75 74 ASP A O 1
ATOM 575 N N . LYS A 1 75 ? 2.319 13.488 7.458 1.00 21.92 75 LYS A N 1
ATOM 576 C CA . LYS A 1 75 ? 3.429 12.805 8.091 1.00 19.72 75 LYS A CA 1
ATOM 577 C C . LYS A 1 75 ? 4.177 13.688 9.098 1.00 22.70 75 LYS A C 1
ATOM 578 O O . LYS A 1 75 ? 5.186 13.294 9.664 1.00 25.18 75 LYS A O 1
ATOM 584 N N . VAL A 1 76 ? 3.713 14.912 9.295 1.00 24.20 76 VAL A N 1
ATOM 585 C CA . VAL A 1 76 ? 4.404 15.901 10.194 1.00 20.52 76 VAL A CA 1
ATOM 586 C C . VAL A 1 76 ? 3.512 16.098 11.389 1.00 26.58 76 VAL A C 1
ATOM 587 O O . VAL A 1 76 ? 2.284 16.262 11.205 1.00 23.82 76 VAL A O 1
ATOM 591 N N . LYS A 1 77 ? 4.056 15.994 12.595 1.00 21.34 77 LYS A N 1
ATOM 592 C CA . LYS A 1 77 ? 3.237 16.175 13.794 1.00 24.02 77 LYS A CA 1
ATOM 593 C C . LYS A 1 77 ? 3.846 17.294 14.581 1.00 24.88 77 LYS A C 1
ATOM 594 O O . LYS A 1 77 ? 5.037 17.430 14.573 1.00 24.99 77 LYS A O 1
ATOM 600 N N . GLY A 1 78 ? 3.041 18.007 15.346 1.00 25.27 78 GLY A N 1
ATOM 601 C CA . GLY A 1 78 ? 3.596 19.024 16.202 1.00 21.98 78 GLY A CA 1
ATOM 602 C C . GLY A 1 78 ? 2.806 19.031 17.485 1.00 27.54 78 GLY A C 1
ATOM 603 O O . GLY A 1 78 ? 1.622 18.771 17.457 1.00 29.25 78 GLY A O 1
ATOM 604 N N A ILE A 1 79 ? 3.480 19.294 18.592 0.50 24.57 79 ILE A N 1
ATOM 605 N N B ILE A 1 79 ? 3.504 19.316 18.591 0.50 26.95 79 ILE A N 1
ATOM 606 C CA A ILE A 1 79 ? 2.826 19.498 19.861 0.50 24.70 79 ILE A CA 1
ATOM 607 C CA B ILE A 1 79 ? 2.982 19.373 19.964 0.50 28.64 79 ILE A CA 1
ATOM 608 C C A ILE A 1 79 ? 3.420 20.778 20.420 0.50 24.82 79 ILE A C 1
ATOM 609 C C B ILE A 1 79 ? 3.532 20.641 20.641 0.50 27.45 79 ILE A C 1
ATOM 610 O O A ILE A 1 79 ? 4.491 21.192 20.037 0.50 22.57 79 ILE A O 1
ATOM 611 O O B ILE A 1 79 ? 4.764 20.837 20.650 0.50 25.76 79 ILE A O 1
ATOM 620 N N . VAL A 1 80 ? 2.663 21.453 21.258 1.00 26.50 80 VAL A N 1
ATOM 621 C CA . VAL A 1 80 ? 3.119 22.699 21.912 1.00 25.65 80 VAL A CA 1
ATOM 622 C C . VAL A 1 80 ? 3.064 22.459 23.396 1.00 32.41 80 VAL A C 1
ATOM 623 O O . VAL A 1 80 ? 2.020 22.055 23.889 1.00 30.41 80 VAL A O 1
ATOM 627 N N . LYS A 1 81 ? 4.192 22.632 24.087 1.00 26.29 81 LYS A N 1
ATOM 628 C CA . LYS A 1 81 ? 4.256 22.390 25.519 1.00 32.27 81 LYS A CA 1
ATOM 629 C C . LYS A 1 81 ? 4.722 23.599 26.298 1.00 30.86 81 LYS A C 1
ATOM 630 O O . LYS A 1 81 ? 5.566 24.339 25.833 1.00 23.46 81 LYS A O 1
ATOM 636 N N . LYS A 1 82 ? 4.129 23.829 27.466 1.00 29.66 82 LYS A N 1
ATOM 637 C CA . LYS A 1 82 ? 4.653 24.824 28.422 1.00 33.69 82 LYS A CA 1
ATOM 638 C C . LYS A 1 82 ? 5.942 24.433 29.109 1.00 32.12 82 LYS A C 1
ATOM 639 O O . LYS A 1 82 ? 6.230 23.280 29.359 1.00 36.36 82 LYS A O 1
ATOM 645 N N . ILE A 1 83 ? 6.767 25.419 29.443 1.00 28.80 83 ILE A N 1
ATOM 646 C CA . ILE A 1 83 ? 8.035 25.192 30.112 1.00 33.96 83 ILE A CA 1
ATOM 647 C C . ILE A 1 83 ? 7.706 25.723 31.542 1.00 39.88 83 ILE A C 1
ATOM 648 O O . ILE A 1 83 ? 7.207 26.822 31.697 1.00 36.10 83 ILE A O 1
ATOM 653 N N A GLU A 1 84 ? 7.969 24.876 32.527 0.50 43.02 84 GLU A N 1
ATOM 654 N N B GLU A 1 84 ? 7.989 24.953 32.581 0.50 45.29 84 GLU A N 1
ATOM 655 C CA A GLU A 1 84 ? 7.603 25.145 33.915 0.50 44.49 84 GLU A CA 1
ATOM 656 C CA B GLU A 1 84 ? 7.734 25.436 33.953 0.50 48.21 84 GLU A CA 1
ATOM 657 C C A GLU A 1 84 ? 8.395 26.316 34.457 0.50 40.22 84 GLU A C 1
ATOM 658 C C B GLU A 1 84 ? 8.970 26.180 34.431 0.50 45.81 84 GLU A C 1
ATOM 659 O O A GLU A 1 84 ? 7.813 27.310 34.935 0.50 40.65 84 GLU A O 1
ATOM 660 O O B GLU A 1 84 ? 8.883 27.255 35.047 0.50 48.10 84 GLU A O 1
ATOM 671 N N A ASN A 1 85 ? 9.713 26.221 34.333 0.50 37.48 85 ASN A N 1
ATOM 672 N N B ASN A 1 85 ? 10.132 25.614 34.137 0.50 46.67 85 ASN A N 1
ATOM 673 C CA A ASN A 1 85 ? 10.615 27.238 34.879 0.50 35.80 85 ASN A CA 1
ATOM 674 C CA B ASN A 1 85 ? 11.375 26.291 34.445 0.50 44.72 85 ASN A CA 1
ATOM 675 C C A ASN A 1 85 ? 10.762 28.411 33.899 0.50 38.33 85 ASN A C 1
ATOM 676 C C B ASN A 1 85 ? 11.611 27.277 33.351 0.50 43.19 85 ASN A C 1
ATOM 677 O O A ASN A 1 85 ? 10.150 28.424 32.842 0.50 37.74 85 ASN A O 1
ATOM 678 O O B ASN A 1 85 ? 12.347 26.978 32.433 0.50 47.85 85 ASN A O 1
ATOM 687 N N A SER A 1 86 ? 11.583 29.396 34.237 0.50 36.32 86 SER A N 1
ATOM 688 N N B SER A 1 86 ? 11.013 28.451 33.417 0.50 39.33 86 SER A N 1
ATOM 689 C CA A SER A 1 86 ? 11.637 30.583 33.402 0.50 38.17 86 SER A CA 1
ATOM 690 C CA B SER A 1 86 ? 11.207 29.384 32.339 0.50 35.72 86 SER A CA 1
ATOM 691 C C A SER A 1 86 ? 12.919 30.598 32.560 0.50 35.72 86 SER A C 1
ATOM 692 C C B SER A 1 86 ? 12.566 30.148 32.406 0.50 35.95 86 SER A C 1
ATOM 693 O O A SER A 1 86 ? 14.015 30.571 33.151 0.50 39.97 86 SER A O 1
ATOM 694 O O B SER A 1 86 ? 13.223 30.329 33.444 0.50 34.06 86 SER A O 1
ATOM 699 N N . VAL A 1 87 ? 12.837 30.622 31.215 1.00 32.27 87 VAL A N 1
ATOM 700 C CA . VAL A 1 87 ? 14.029 30.796 30.563 1.00 28.32 87 VAL A CA 1
ATOM 701 C C . VAL A 1 87 ? 13.929 31.993 29.620 1.00 24.11 87 VAL A C 1
ATOM 702 O O . VAL A 1 87 ? 12.861 32.279 29.123 1.00 23.43 87 VAL A O 1
ATOM 706 N N . PRO A 1 88 ? 15.048 32.679 29.374 1.00 25.02 88 PRO A N 1
ATOM 707 C CA . PRO A 1 88 ? 15.021 33.862 28.508 1.00 22.36 88 PRO A CA 1
ATOM 708 C C . PRO A 1 88 ? 14.480 33.536 27.143 1.00 25.81 88 PRO A C 1
ATOM 709 O O . PRO A 1 88 ? 14.982 32.618 26.486 1.00 27.00 88 PRO A O 1
ATOM 713 N N . GLY A 1 89 ? 13.414 34.229 26.745 1.00 20.11 89 GLY A N 1
ATOM 714 C CA . GLY A 1 89 ? 12.835 34.080 25.417 1.00 20.72 89 GLY A CA 1
ATOM 715 C C . GLY A 1 89 ? 11.918 32.898 25.222 1.00 22.56 89 GLY A C 1
ATOM 716 O O . GLY A 1 89 ? 11.452 32.648 24.112 1.00 20.97 89 GLY A O 1
ATOM 717 N N . ALA A 1 90 ? 11.637 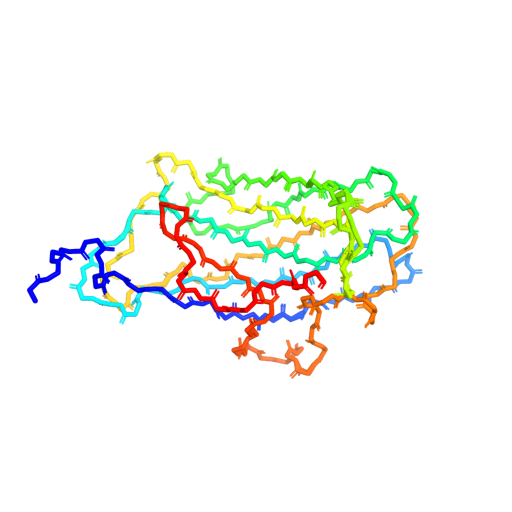32.112 26.280 1.00 20.93 90 ALA A N 1
ATOM 718 C CA . ALA A 1 90 ? 10.740 30.967 26.072 1.00 19.56 90 ALA A CA 1
ATOM 719 C C . ALA A 1 90 ? 10.002 30.586 27.326 1.00 20.28 90 ALA A C 1
ATOM 720 O O . ALA A 1 90 ? 10.635 30.282 28.338 1.00 23.65 90 ALA A O 1
ATOM 722 N N . ASP A 1 91 ? 8.688 30.596 27.239 1.00 21.93 91 ASP A N 1
ATOM 723 C CA . ASP A 1 91 ? 7.868 29.909 28.181 1.00 23.61 91 ASP A CA 1
ATOM 724 C C . ASP A 1 91 ? 7.082 28.729 27.568 1.00 25.06 91 ASP A C 1
ATOM 725 O O . ASP A 1 91 ? 6.297 28.051 28.265 1.00 23.82 91 ASP A O 1
ATOM 730 N N . THR A 1 92 ? 7.378 28.464 26.291 1.00 23.33 92 THR A N 1
ATOM 731 C CA . THR A 1 92 ? 6.652 27.515 25.473 1.00 18.85 92 THR A CA 1
ATOM 732 C C . THR A 1 92 ? 7.599 26.964 24.445 1.00 22.77 92 THR A C 1
ATOM 733 O O . THR A 1 92 ? 8.508 27.642 24.041 1.00 21.90 92 THR A O 1
ATOM 737 N N . TYR A 1 93 ? 7.401 25.723 24.028 1.00 21.27 93 TYR A N 1
ATOM 738 C CA . TYR A 1 93 ? 8.071 25.247 22.809 1.00 20.09 93 TYR A CA 1
ATOM 739 C C . TYR A 1 93 ? 7.102 24.440 21.978 1.00 21.77 93 TYR A C 1
ATOM 740 O O . TYR A 1 93 ? 6.089 23.852 22.477 1.00 23.16 93 TYR A O 1
ATOM 749 N N . CYS A 1 94 ? 7.379 24.484 20.697 1.00 19.93 94 CYS A N 1
ATOM 750 C CA . CYS A 1 94 ? 6.691 23.672 19.704 1.00 19.09 94 CYS A CA 1
ATOM 751 C C . CYS A 1 94 ? 7.650 22.599 19.231 1.00 21.76 94 CYS A C 1
ATOM 752 O O . CYS A 1 94 ? 8.772 22.873 18.834 1.00 22.13 94 CYS A O 1
ATOM 755 N N . GLU A 1 95 ? 7.284 21.355 19.417 1.00 20.05 95 GLU A N 1
ATOM 756 C CA . GLU A 1 95 ? 8.130 20.221 19.036 1.00 19.36 95 GLU A CA 1
ATOM 757 C C . GLU A 1 95 ? 7.541 19.526 17.813 1.00 19.65 95 GLU A C 1
ATOM 758 O O . GLU A 1 95 ? 6.384 19.043 17.835 1.00 20.50 95 GLU A O 1
ATOM 764 N N . ILE A 1 96 ? 8.303 19.546 16.744 1.00 18.48 96 ILE A N 1
ATOM 765 C CA . ILE A 1 96 ? 7.911 19.020 15.464 1.00 20.13 96 ILE A CA 1
ATOM 766 C C . ILE A 1 96 ? 8.590 17.646 15.306 1.00 20.97 96 ILE A C 1
ATOM 767 O O . ILE A 1 96 ? 9.796 17.498 15.554 1.00 20.91 96 ILE A O 1
ATOM 772 N N . SER A 1 97 ? 7.816 16.651 14.899 1.00 22.05 97 SER A N 1
ATOM 773 C CA . SER A 1 97 ? 8.253 15.272 14.697 1.00 21.22 97 SER A CA 1
ATOM 774 C C . SER A 1 97 ? 7.579 14.679 13.457 1.00 21.34 97 SER A C 1
ATOM 775 O O . SER A 1 97 ? 6.764 15.334 12.803 1.00 20.90 97 SER A O 1
ATOM 778 N N . PHE A 1 98 ? 8.009 13.476 13.077 1.00 20.28 98 PHE A N 1
ATOM 779 C CA . PHE A 1 98 ? 7.604 12.880 11.826 1.00 19.55 98 PHE A CA 1
ATOM 780 C C . PHE A 1 98 ? 7.154 11.448 12.077 1.00 22.89 98 PHE A C 1
ATOM 781 O O . PHE A 1 98 ? 7.645 10.791 12.983 1.00 21.99 98 PHE A O 1
ATOM 789 N N . THR A 1 99 ? 6.224 10.996 11.281 1.00 21.81 99 THR A N 1
ATOM 790 C CA . THR A 1 99 ? 5.708 9.625 11.463 1.00 28.45 99 THR A CA 1
ATOM 791 C C . THR A 1 99 ? 6.693 8.577 10.910 1.00 30.75 99 THR A C 1
ATOM 792 O O . THR A 1 99 ? 7.617 8.864 10.139 1.00 24.65 99 THR A O 1
ATOM 796 N N . GLU A 1 100 ? 6.414 7.318 11.247 1.00 34.49 100 GLU A N 1
ATOM 797 C CA . GLU A 1 100 ? 7.308 6.231 10.932 1.00 36.06 100 GLU A CA 1
ATOM 798 C C . GLU A 1 100 ? 7.427 6.056 9.482 1.00 31.70 100 GLU A C 1
ATOM 799 O O . GLU A 1 100 ? 8.411 5.524 9.052 1.00 35.70 100 GLU A O 1
ATOM 805 N N . ASP A 1 101 ? 6.462 6.489 8.674 1.00 30.19 101 ASP A N 1
ATOM 806 C CA . ASP A 1 101 ? 6.551 6.349 7.214 1.00 33.15 101 ASP A CA 1
ATOM 807 C C . ASP A 1 101 ? 6.889 7.647 6.388 1.00 33.12 101 ASP A C 1
ATOM 808 O O . ASP A 1 101 ? 6.729 7.745 5.168 1.00 30.46 101 ASP A O 1
ATOM 813 N N . ALA A 1 102 ? 7.456 8.642 7.072 1.00 28.99 102 ALA A N 1
ATOM 814 C CA . ALA A 1 102 ? 7.868 9.879 6.435 1.00 29.08 102 ALA A CA 1
ATOM 815 C C . ALA A 1 102 ? 9.041 9.666 5.461 1.00 27.06 102 ALA A C 1
ATOM 816 O O . ALA A 1 102 ? 9.131 10.369 4.472 1.00 28.97 102 ALA A O 1
ATOM 818 N N . GLY A 1 103 ? 9.870 8.663 5.724 1.00 25.63 103 GLY A N 1
ATOM 819 C CA . GLY A 1 103 ? 11.010 8.332 4.884 1.00 27.06 103 GLY A CA 1
ATOM 820 C C . GLY A 1 103 ? 12.375 8.601 5.539 1.00 20.83 103 GLY A C 1
ATOM 821 O O . GLY A 1 103 ? 12.476 8.894 6.699 1.00 23.09 103 GLY A O 1
ATOM 822 N N A ARG A 1 104 ? 13.431 8.502 4.771 0.50 22.94 104 ARG A N 1
ATOM 823 N N B ARG A 1 104 ? 13.392 8.551 4.699 0.50 21.82 104 ARG A N 1
ATOM 824 C CA A ARG A 1 104 ? 14.761 8.741 5.285 0.50 21.76 104 ARG A CA 1
ATOM 825 C CA B ARG A 1 104 ? 14.787 8.667 5.086 0.50 19.75 104 ARG A CA 1
ATOM 826 C C A ARG A 1 104 ? 15.459 9.769 4.402 0.50 20.37 104 ARG A C 1
ATOM 827 C C B ARG A 1 104 ? 15.450 9.840 4.351 0.50 19.07 104 ARG A C 1
ATOM 828 O O A ARG A 1 104 ? 15.132 9.954 3.219 0.50 22.41 104 ARG A O 1
ATOM 829 O O B ARG A 1 104 ? 15.089 10.223 3.217 0.50 20.25 104 ARG A O 1
ATOM 844 N N . LEU A 1 105 ? 16.439 10.419 5.004 1.00 17.77 105 LEU A N 1
ATOM 845 C CA . LEU A 1 105 ? 17.321 11.370 4.355 1.00 16.35 105 LEU A CA 1
ATOM 846 C C . LEU A 1 105 ? 18.669 10.730 4.119 1.00 19.98 105 LEU A C 1
ATOM 847 O O . LEU A 1 105 ? 19.335 10.267 5.070 1.00 20.98 105 LEU A O 1
ATOM 852 N N . ALA A 1 106 ? 19.025 10.626 2.860 1.00 19.33 106 ALA A N 1
ATOM 853 C CA . ALA A 1 106 ? 20.362 10.178 2.510 1.00 17.51 106 ALA A CA 1
ATOM 854 C C . ALA A 1 106 ? 21.389 11.229 2.925 1.00 20.61 106 ALA A C 1
ATOM 855 O O . ALA A 1 106 ? 21.050 12.424 3.057 1.00 19.34 106 ALA A O 1
ATOM 857 N N . PRO A 1 107 ? 22.675 10.827 3.009 1.00 21.83 107 PRO A N 1
ATOM 858 C CA . PRO A 1 107 ? 23.679 11.832 3.172 1.00 19.63 107 PRO A CA 1
ATOM 859 C C . PRO A 1 107 ? 23.606 12.915 2.080 1.00 19.59 107 PRO A C 1
ATOM 860 O O . PRO A 1 107 ? 23.478 12.570 0.906 1.00 17.83 107 PRO A O 1
ATOM 864 N N . GLY A 1 108 ? 23.726 14.200 2.446 1.00 18.21 108 GLY A N 1
ATOM 865 C CA . GLY A 1 108 ? 23.583 15.268 1.521 1.00 19.24 108 GLY A CA 1
ATOM 866 C C . GLY A 1 108 ? 22.133 15.534 1.080 1.00 19.63 108 GLY A C 1
ATOM 867 O O . GLY A 1 108 ? 21.861 16.494 0.319 1.00 21.23 108 GLY A O 1
ATOM 868 N N . GLY A 1 109 ? 21.186 14.776 1.618 1.00 18.12 109 GLY A N 1
ATOM 869 C CA . GLY A 1 109 ? 19.751 14.993 1.322 1.00 17.95 109 GLY A CA 1
ATOM 870 C C . GLY A 1 109 ? 19.101 16.049 2.228 1.00 19.84 109 GLY A C 1
ATOM 871 O O . GLY A 1 109 ? 19.520 16.273 3.349 1.00 20.06 109 GLY A O 1
ATOM 872 N N A SER A 1 110 ? 18.008 16.633 1.760 0.51 16.52 110 SER A N 1
ATOM 873 N N B SER A 1 110 ? 18.015 16.656 1.723 0.49 18.71 110 SER A N 1
ATOM 874 C CA A SER A 1 110 ? 17.287 17.586 2.575 0.51 16.25 110 SER A CA 1
ATOM 875 C CA B SER A 1 110 ? 17.296 17.768 2.380 0.49 20.35 110 SER A CA 1
ATOM 876 C C A SER A 1 110 ? 15.787 17.444 2.288 0.51 18.13 110 SER A C 1
ATOM 877 C C B SER A 1 110 ? 15.782 17.608 2.192 0.49 20.03 110 SER A C 1
ATOM 878 O O A SER A 1 110 ? 15.369 16.942 1.259 0.51 17.52 110 SER A O 1
ATOM 879 O O B SER A 1 110 ? 15.336 17.316 1.077 0.49 20.25 110 SER A O 1
ATOM 884 N N . THR A 1 111 ? 15.004 17.874 3.236 1.00 16.14 111 THR A N 1
ATOM 885 C CA . THR A 1 111 ? 13.535 17.861 3.115 1.00 17.55 111 THR A CA 1
ATOM 886 C C . THR A 1 111 ? 12.985 18.915 2.147 1.00 19.20 111 THR A C 1
ATOM 887 O O . THR A 1 111 ? 11.925 18.726 1.582 1.00 20.32 111 THR A O 1
ATOM 891 N N . GLY A 1 112 ? 13.724 19.997 1.925 1.00 19.35 112 GLY A N 1
ATOM 892 C CA . GLY A 1 112 ? 13.165 21.250 1.382 1.00 18.67 112 GLY A CA 1
ATOM 893 C C . GLY A 1 112 ? 12.176 21.868 2.359 1.00 17.35 112 GLY A C 1
ATOM 894 O O . GLY A 1 112 ? 12.069 21.463 3.507 1.00 19.16 112 GLY A O 1
ATOM 895 N N . THR A 1 113 ? 11.448 22.841 1.861 1.00 17.22 113 THR A N 1
ATOM 896 C CA . THR A 1 113 ? 10.623 23.732 2.655 1.00 17.60 113 THR A CA 1
ATOM 897 C C . THR A 1 113 ? 9.548 22.909 3.377 1.00 15.76 113 THR A C 1
ATOM 898 O O . THR A 1 113 ? 8.816 22.137 2.776 1.00 16.99 113 THR A O 1
ATOM 902 N N . ILE A 1 114 ? 9.481 23.164 4.653 1.00 15.55 114 ILE A N 1
ATOM 903 C CA . ILE A 1 114 ? 8.395 22.759 5.526 1.00 16.09 114 ILE A CA 1
ATOM 904 C C . ILE A 1 114 ? 7.8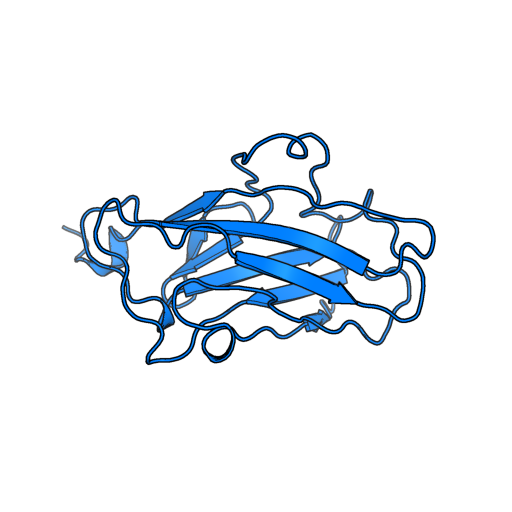61 23.985 6.208 1.00 16.21 114 ILE A C 1
ATOM 905 O O . ILE A 1 114 ? 8.358 24.407 7.245 1.00 17.38 114 ILE A O 1
ATOM 910 N N . PRO A 1 115 ? 6.842 24.628 5.606 1.00 17.00 115 PRO A N 1
ATOM 911 C CA . PRO A 1 115 ? 6.200 25.788 6.287 1.00 17.56 115 PRO A CA 1
ATOM 912 C C . PRO A 1 115 ? 5.171 25.372 7.315 1.00 16.44 115 PRO A C 1
ATOM 913 O O . PRO A 1 115 ? 4.445 24.390 7.171 1.00 17.82 115 PRO A O 1
ATOM 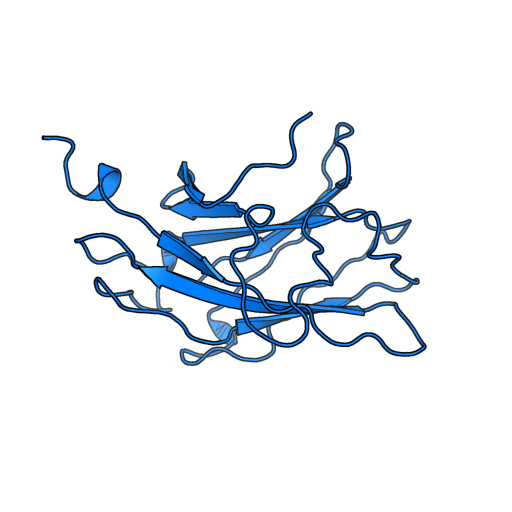917 N N . PHE A 1 116 ? 5.134 26.138 8.413 1.00 16.25 116 PHE A N 1
ATOM 918 C CA . PHE A 1 116 ? 4.219 25.850 9.482 1.00 14.85 116 PHE A CA 1
ATOM 919 C C . PHE A 1 116 ? 3.734 27.158 10.127 1.00 16.43 116 PHE A C 1
ATOM 920 O O . PHE A 1 116 ? 4.293 28.207 9.897 1.00 18.64 116 PHE A O 1
ATOM 928 N N . ARG A 1 117 ? 2.646 27.022 10.862 1.00 16.95 117 ARG A N 1
ATOM 929 C CA . ARG A 1 117 ? 1.988 28.097 11.589 1.00 18.86 117 ARG A CA 1
ATOM 930 C C . ARG A 1 117 ? 1.767 27.629 12.992 1.00 21.34 117 ARG A C 1
ATOM 931 O O . ARG A 1 117 ? 1.526 26.449 13.262 1.00 21.92 117 ARG A O 1
ATOM 939 N N . ILE A 1 118 ? 1.909 28.574 13.919 1.00 19.11 118 ILE A N 1
ATOM 940 C CA . ILE A 1 118 ? 1.422 28.423 15.297 1.00 18.04 118 ILE A CA 1
ATOM 941 C C . ILE A 1 118 ? 0.437 29.545 15.456 1.00 22.05 118 ILE A C 1
ATOM 942 O O . ILE A 1 118 ? 0.768 30.716 15.294 1.00 22.41 118 ILE A O 1
ATOM 947 N N . GLU A 1 119 ? -0.784 29.183 15.822 1.00 22.04 119 GLU A N 1
ATOM 948 C CA . GLU A 1 119 ? -1.906 30.079 15.826 1.00 26.15 119 GLU A CA 1
ATOM 949 C C . GLU A 1 119 ? -2.394 30.248 17.268 1.00 27.67 119 GLU A C 1
ATOM 950 O O . GLU A 1 119 ? -2.632 29.275 17.960 1.00 23.64 119 GLU A O 1
ATOM 956 N N . GLY A 1 120 ? -2.549 31.494 17.688 1.00 30.07 120 GLY A N 1
ATOM 957 C CA . GLY A 1 120 ? -3.119 31.789 19.006 1.00 33.05 120 GLY A CA 1
ATOM 958 C C . GLY A 1 120 ? -4.425 32.584 18.885 1.00 37.31 120 GLY A C 1
ATOM 959 O O . GLY A 1 120 ? -4.767 33.079 17.797 1.00 34.34 120 GLY A O 1
ATOM 960 N N . ALA A 1 121 ? -5.144 32.750 20.013 1.00 38.67 121 ALA A N 1
ATOM 961 C CA . ALA A 1 121 ? -6.373 33.599 20.018 1.00 39.60 121 ALA A CA 1
ATOM 962 C C . ALA A 1 121 ? -6.008 35.068 20.094 1.00 38.89 121 ALA A C 1
ATOM 963 O O . ALA A 1 121 ? -6.704 35.926 19.590 1.00 44.06 121 ALA A O 1
ATOM 965 N N . ALA A 1 122 ? -4.922 35.367 20.763 1.00 39.01 122 ALA A N 1
ATOM 966 C CA . ALA A 1 122 ? -4.508 36.727 20.987 1.00 37.62 122 ALA A CA 1
ATOM 967 C C . ALA A 1 122 ? -3.208 36.942 20.298 1.00 38.83 122 ALA A C 1
ATOM 968 O O . ALA A 1 122 ? -2.530 36.002 19.903 1.00 35.69 122 ALA A O 1
ATOM 970 N N . GLU A 1 123 ? -2.847 38.203 20.185 1.00 34.62 123 GLU A N 1
ATOM 971 C CA . GLU A 1 123 ? -1.668 38.639 19.528 1.00 38.06 123 GLU A CA 1
ATOM 972 C C . GLU A 1 123 ? -0.352 38.069 20.138 1.00 33.22 123 GLU A C 1
ATOM 973 O O . GLU A 1 123 ? -0.240 37.906 21.340 1.00 32.81 123 GLU A O 1
ATOM 979 N N . TYR A 1 124 ? 0.599 37.726 19.268 1.00 25.82 124 TYR A N 1
ATOM 980 C CA . TYR A 1 124 ? 1.967 37.383 19.612 1.00 26.31 124 TYR A CA 1
ATOM 981 C C . TYR A 1 124 ? 2.879 38.554 19.366 1.00 31.29 124 TYR A C 1
ATOM 982 O O . TYR A 1 124 ? 2.796 39.228 18.344 1.00 32.45 124 TYR A O 1
ATOM 991 N N . ASP A 1 125 ? 3.800 38.809 20.274 1.00 24.58 125 ASP A N 1
ATOM 992 C CA . ASP A 1 125 ? 4.900 39.683 19.935 1.00 27.31 125 ASP A CA 1
ATOM 993 C C . ASP A 1 125 ? 6.038 38.734 19.744 1.00 25.28 125 ASP A C 1
ATOM 994 O O . ASP A 1 125 ? 6.426 38.038 20.669 1.00 25.73 125 ASP A O 1
ATOM 999 N N . GLN A 1 126 ? 6.577 38.678 18.522 1.00 24.57 126 GLN A N 1
ATOM 1000 C CA . GLN A 1 126 ? 7.648 37.715 18.211 1.00 23.70 126 GLN A CA 1
ATOM 1001 C C . GLN A 1 126 ? 9.038 38.189 18.574 1.00 24.18 126 GLN A C 1
ATOM 1002 O O . GLN A 1 126 ? 9.910 37.373 18.658 1.00 22.74 126 GLN A O 1
ATOM 1008 N N A THR A 1 127 ? 9.238 39.497 18.875 0.50 22.66 127 THR A N 1
ATOM 1009 N N B THR A 1 127 ? 9.223 39.486 18.891 0.50 23.35 127 THR A N 1
ATOM 1010 C CA A THR A 1 127 ? 10.584 40.003 19.212 0.50 24.97 127 THR A CA 1
ATOM 1011 C CA B THR A 1 127 ? 10.553 40.004 19.214 0.50 25.93 127 THR A CA 1
ATOM 1012 C C A THR A 1 127 ? 11.157 39.410 20.484 0.50 26.80 127 THR A C 1
ATOM 1013 C C B THR A 1 127 ? 11.149 39.413 20.478 0.50 27.25 127 THR A C 1
ATOM 1014 O O A THR A 1 127 ? 12.376 39.271 20.611 0.50 28.28 127 THR A O 1
ATOM 1015 O O B THR A 1 127 ? 12.371 39.272 20.589 0.50 28.54 127 THR A O 1
ATOM 1022 N N . ASP A 1 128 ? 10.287 38.988 21.381 1.00 26.40 128 ASP A N 1
ATOM 1023 C CA . ASP A 1 128 ? 10.734 38.334 22.631 1.00 25.61 128 ASP A CA 1
ATOM 1024 C C . ASP A 1 128 ? 10.653 36.803 22.597 1.00 23.74 128 ASP A C 1
ATOM 1025 O O . ASP A 1 128 ? 10.484 36.146 23.617 1.00 25.98 128 ASP A O 1
ATOM 1030 N N . ASP A 1 129 ? 10.811 36.221 21.406 1.00 21.78 129 ASP A N 1
ATOM 1031 C CA . ASP A 1 129 ? 10.811 34.795 21.264 1.00 20.86 129 ASP A CA 1
ATOM 1032 C C . ASP A 1 129 ? 12.189 34.394 20.938 1.00 17.87 129 ASP A C 1
ATOM 1033 O O . ASP A 1 129 ? 12.773 34.884 19.979 1.00 19.76 129 ASP A O 1
ATOM 1038 N N . TYR A 1 130 ? 12.731 33.397 21.678 1.00 19.64 130 TYR A N 1
ATOM 1039 C CA . TYR A 1 130 ? 14.076 32.953 21.524 1.00 19.12 130 TYR A CA 1
ATOM 1040 C C . TYR A 1 130 ? 14.428 32.552 20.087 1.00 22.56 130 TYR A C 1
ATOM 1041 O O . TYR A 1 130 ? 15.529 32.891 19.569 1.00 18.96 130 TYR A O 1
ATOM 1050 N N . SER A 1 131 ? 13.541 31.778 19.458 1.00 18.99 131 SER A N 1
ATOM 1051 C CA . SER A 1 131 ? 13.829 31.201 18.107 1.00 20.37 131 SER A CA 1
ATOM 1052 C C . SER A 1 131 ? 13.623 32.159 16.958 1.00 20.12 131 SER A C 1
ATOM 1053 O O . SER A 1 131 ? 13.990 31.833 15.825 1.00 22.10 131 SER A O 1
ATOM 1056 N N . TYR A 1 132 ? 12.975 33.305 17.221 1.00 21.95 132 TYR A N 1
ATOM 1057 C CA . TYR A 1 132 ? 12.656 34.280 16.144 1.00 20.01 132 TYR A CA 1
ATOM 1058 C C . TYR A 1 132 ? 13.933 34.980 15.648 1.00 25.64 132 TYR A C 1
ATOM 1059 O O . TYR A 1 132 ? 14.749 35.457 16.444 1.00 25.12 132 TYR A O 1
ATOM 1068 N N . ASN A 1 133 ? 14.111 35.051 14.341 1.00 23.93 133 ASN A N 1
ATOM 1069 C CA . ASN A 1 133 ? 15.222 35.875 13.793 1.00 22.38 133 ASN A CA 1
ATOM 1070 C C . ASN A 1 133 ? 14.749 36.584 12.521 1.00 25.20 133 ASN A C 1
ATOM 1071 O O . ASN A 1 133 ? 14.613 36.040 11.445 1.00 22.94 133 ASN A O 1
ATOM 1076 N N . SER A 1 134 ? 14.426 37.853 12.678 1.00 25.45 134 SER A N 1
ATOM 1077 C CA . SER A 1 134 ? 13.898 38.637 11.601 1.00 26.25 134 SER A CA 1
ATOM 1078 C C . SER A 1 134 ? 14.916 38.983 10.528 1.00 24.56 134 SER A C 1
ATOM 1079 O O . SER A 1 134 ? 14.510 39.423 9.512 1.00 30.01 134 SER A O 1
ATOM 1082 N N A GLU A 1 135 ? 16.186 38.761 10.755 0.50 27.96 135 GLU A N 1
ATOM 1083 N N B GLU A 1 135 ? 16.207 38.692 10.752 0.50 25.58 135 GLU A N 1
ATOM 1084 C CA A GLU A 1 135 ? 17.139 39.045 9.715 0.50 32.19 135 GLU A CA 1
ATOM 1085 C CA B GLU A 1 135 ? 17.323 38.855 9.751 0.50 28.65 135 GLU A CA 1
ATOM 1086 C C A GLU A 1 135 ? 16.978 38.004 8.584 0.50 29.16 135 GLU A C 1
ATOM 1087 C C B GLU A 1 135 ? 17.371 37.771 8.701 0.50 26.28 135 GLU A C 1
ATOM 1088 O O A GLU A 1 135 ? 17.129 38.381 7.422 0.50 22.19 135 GLU A O 1
ATOM 1089 O O B GLU A 1 135 ? 18.206 37.795 7.758 0.50 19.24 135 GLU A O 1
ATOM 1100 N N . MET A 1 136 ? 16.517 36.769 8.908 1.00 25.44 136 MET A N 1
ATOM 1101 C CA . MET A 1 136 ? 16.368 35.673 7.903 1.00 28.78 136 MET A CA 1
ATOM 1102 C C . MET A 1 136 ? 14.989 35.711 7.224 1.00 29.41 136 MET A C 1
ATOM 1103 O O . MET A 1 136 ? 14.265 34.720 7.206 1.00 29.75 136 MET A O 1
ATOM 1108 N N . SER A 1 137 ? 14.592 36.862 6.676 1.00 29.82 137 SER A N 1
ATOM 1109 C CA . SER A 1 137 ? 13.260 37.095 6.082 1.00 35.73 137 SER A CA 1
ATOM 1110 C C . SER A 1 137 ? 13.280 36.922 4.613 1.00 39.79 137 SER A C 1
ATOM 1111 O O . SER A 1 137 ? 12.264 36.601 4.034 1.00 42.37 137 SER A O 1
ATOM 1114 N N . ASP A 1 138 ? 14.426 37.158 4.005 1.00 46.20 138 ASP A N 1
ATOM 1115 C CA . ASP A 1 138 ? 14.520 37.199 2.533 1.00 50.13 138 ASP A CA 1
ATOM 1116 C C . ASP A 1 138 ? 15.042 35.898 2.014 1.00 47.11 138 ASP A C 1
ATOM 1117 O O . ASP A 1 138 ? 14.751 35.522 0.898 1.00 48.84 138 ASP A O 1
ATOM 1122 N N . ASP A 1 139 ? 15.779 35.180 2.846 1.00 40.69 139 ASP A N 1
ATOM 1123 C CA . ASP A 1 139 ? 16.483 33.992 2.420 1.00 39.91 139 ASP A CA 1
ATOM 1124 C C . ASP A 1 139 ? 16.595 33.000 3.614 1.00 32.37 139 ASP A C 1
ATOM 1125 O O . ASP A 1 139 ? 16.594 33.454 4.738 1.00 32.95 139 ASP A O 1
ATOM 1130 N N . PHE A 1 140 ? 16.814 31.713 3.362 1.00 28.58 140 PHE A N 1
ATOM 1131 C CA . PHE A 1 140 ? 17.101 30.763 4.441 1.00 28.69 140 PHE A CA 1
ATOM 1132 C C . PHE A 1 140 ? 18.464 30.999 5.055 1.00 33.81 140 PHE A C 1
ATOM 1133 O O . PHE A 1 140 ? 19.417 31.290 4.330 1.00 35.04 140 PHE A O 1
ATOM 1141 N N . GLY A 1 141 ? 18.542 30.861 6.372 1.00 26.07 141 GLY A N 1
ATOM 1142 C CA . GLY A 1 141 ? 19.728 31.151 7.156 1.00 25.29 141 GLY A CA 1
ATOM 1143 C C . GLY A 1 141 ? 19.955 30.084 8.209 1.00 24.67 141 GLY A C 1
ATOM 1144 O O . GLY A 1 141 ? 19.081 29.182 8.489 1.00 22.80 141 GLY A O 1
ATOM 1145 N N . ASP A 1 142 ? 21.101 30.190 8.857 1.00 22.47 142 ASP A N 1
ATOM 1146 C CA . ASP A 1 142 ? 21.539 29.242 9.863 1.00 24.78 142 ASP A CA 1
ATOM 1147 C C . ASP A 1 142 ? 21.082 29.811 11.223 1.00 27.48 142 ASP A C 1
ATOM 1148 O O . ASP A 1 142 ? 21.873 30.429 11.944 1.00 28.54 142 ASP A O 1
ATOM 1153 N N . ASN A 1 143 ? 19.813 29.578 11.569 1.00 20.51 143 ASN A N 1
ATOM 1154 C CA . ASN A 1 143 ? 19.220 29.951 12.895 1.00 19.81 143 ASN A CA 1
ATOM 1155 C C . ASN A 1 143 ? 19.511 28.900 13.935 1.00 23.71 143 ASN A C 1
ATOM 1156 O O . ASN A 1 143 ? 18.733 27.972 14.128 1.00 20.48 143 ASN A O 1
ATOM 1161 N N . THR A 1 144 ? 20.619 29.092 14.686 1.00 18.48 144 THR A N 1
ATOM 1162 C CA . THR A 1 144 ? 21.002 28.209 15.713 1.00 20.10 144 THR A CA 1
ATOM 1163 C C . THR A 1 144 ? 20.215 28.308 17.006 1.00 23.64 144 THR A C 1
ATOM 1164 O O . THR A 1 144 ? 20.509 27.591 17.970 1.00 26.92 144 THR A O 1
ATOM 1168 N N . LYS A 1 145 ? 19.167 29.114 17.026 1.00 18.58 145 LYS A N 1
ATOM 1169 C CA . LYS A 1 145 ? 18.228 29.147 18.103 1.00 20.75 145 LYS A CA 1
ATOM 1170 C C . LYS A 1 145 ? 16.962 28.300 17.886 1.00 23.28 145 LYS A C 1
ATOM 1171 O O . LYS A 1 145 ? 16.042 28.337 18.706 1.00 22.09 145 LYS A O 1
ATOM 1177 N N . ILE A 1 146 ? 16.970 27.527 16.798 1.00 22.46 146 ILE A N 1
ATOM 1178 C CA . ILE A 1 146 ? 16.063 26.358 16.622 1.00 19.85 146 ILE A CA 1
ATOM 1179 C C . ILE A 1 146 ? 16.944 25.175 16.887 1.00 19.99 146 ILE A C 1
ATOM 1180 O O . ILE A 1 146 ? 18.099 25.125 16.444 1.00 22.47 146 ILE A O 1
ATOM 1185 N N . THR A 1 147 ? 16.464 24.242 17.688 1.00 17.72 147 THR A N 1
ATOM 1186 C CA . THR A 1 147 ? 17.180 23.023 17.939 1.00 19.04 147 THR A CA 1
ATOM 1187 C C . THR A 1 147 ? 16.590 21.789 17.288 1.00 21.90 147 THR A C 1
ATOM 1188 O O . THR A 1 147 ? 15.390 21.715 16.984 1.00 22.01 147 THR A O 1
ATOM 1192 N N . ALA A 1 148 ? 17.469 20.831 17.018 1.00 18.32 148 ALA A N 1
ATOM 1193 C CA . ALA A 1 148 ? 17.105 19.573 16.341 1.00 20.49 148 ALA A CA 1
ATOM 1194 C C . ALA A 1 148 ? 17.878 18.437 16.985 1.00 20.00 148 ALA A C 1
ATOM 1195 O O . ALA A 1 148 ? 19.029 18.678 17.460 1.00 25.76 148 ALA A O 1
ATOM 1197 N N . TYR A 1 149 ? 17.199 17.280 17.036 1.00 21.61 149 TYR A N 1
ATOM 1198 C CA . TYR A 1 149 ? 17.578 16.100 17.843 1.00 22.67 149 TYR A CA 1
ATOM 1199 C C . TYR A 1 149 ? 17.510 14.919 16.937 1.00 24.52 149 TYR A C 1
ATOM 1200 O O . TYR A 1 149 ? 16.625 14.821 16.066 1.00 23.06 149 TYR A O 1
ATOM 1209 N N . ILE A 1 150 ? 18.425 13.972 17.129 1.00 23.59 150 ILE A N 1
ATOM 1210 C CA . ILE A 1 150 ? 18.301 12.634 16.551 1.00 21.03 150 ILE A CA 1
ATOM 1211 C C . ILE A 1 150 ? 18.193 11.619 17.718 1.00 25.17 150 ILE A C 1
ATOM 1212 O O . ILE A 1 150 ? 19.081 11.597 18.596 1.00 25.88 150 ILE A O 1
ATOM 1217 N N . LYS A 1 151 ? 17.126 10.840 17.746 1.00 28.72 151 LYS A N 1
ATOM 1218 C CA . LYS A 1 151 ? 16.824 9.954 18.888 1.00 34.20 151 LYS A CA 1
ATOM 1219 C C . LYS A 1 151 ? 17.024 10.677 20.204 1.00 38.75 151 LYS A C 1
ATOM 1220 O O . LYS A 1 151 ? 17.765 10.212 21.105 1.00 36.99 151 LYS A O 1
ATOM 1226 N N . ASP A 1 152 ? 16.477 11.887 20.289 1.00 30.94 152 ASP A N 1
ATOM 1227 C CA . ASP A 1 152 ? 16.504 12.674 21.536 1.00 35.12 152 ASP A CA 1
ATOM 1228 C C . ASP A 1 152 ? 17.833 13.236 21.994 1.00 34.25 152 ASP A C 1
ATOM 1229 O O . ASP A 1 152 ? 17.905 13.891 23.028 1.00 35.90 152 ASP A O 1
ATOM 1234 N N . LYS A 1 153 ? 18.867 13.045 21.199 1.00 32.67 153 LYS A N 1
ATOM 1235 C CA . LYS A 1 153 ? 20.155 13.695 21.422 1.00 33.60 153 LYS A CA 1
ATOM 1236 C C . LYS A 1 153 ? 20.279 14.975 20.618 1.00 28.48 153 LYS A C 1
ATOM 1237 O O . LYS A 1 153 ? 20.121 14.937 19.376 1.00 26.23 153 LYS A O 1
ATOM 1243 N N . LEU A 1 154 ? 20.675 16.074 21.257 1.00 27.70 154 LEU A N 1
ATOM 1244 C CA . LEU A 1 154 ? 20.893 17.332 20.528 1.00 28.91 154 LEU A CA 1
ATOM 1245 C C . LEU A 1 154 ? 21.956 17.255 19.439 1.00 31.79 154 LEU A C 1
ATOM 1246 O O . LEU A 1 154 ? 23.100 16.940 19.689 1.00 28.13 154 LEU A O 1
ATOM 1251 N N . LYS A 1 155 ? 21.582 17.602 18.205 1.00 25.54 155 LYS A N 1
ATOM 1252 C CA . LYS A 1 155 ? 22.492 17.572 17.097 1.00 26.39 155 LYS A CA 1
ATOM 1253 C C . LYS A 1 155 ? 22.675 18.923 16.404 1.00 27.72 155 LYS A C 1
ATOM 1254 O O . LYS A 1 155 ? 23.607 19.095 15.647 1.00 28.00 155 LYS A O 1
ATOM 1260 N N . TYR A 1 156 ? 21.783 19.891 16.624 1.00 22.86 156 TYR A N 1
ATOM 1261 C CA . TYR A 1 156 ? 21.866 21.182 15.962 1.00 23.17 156 TYR A CA 1
ATOM 1262 C C . TYR A 1 156 ? 21.317 22.256 16.891 1.00 23.65 156 TYR A C 1
ATOM 1263 O O . TYR A 1 156 ? 20.325 22.069 17.530 1.00 23.26 156 TYR A O 1
ATOM 1272 N N . GLY A 1 157 ? 21.983 23.393 16.943 1.00 25.25 157 GLY A N 1
A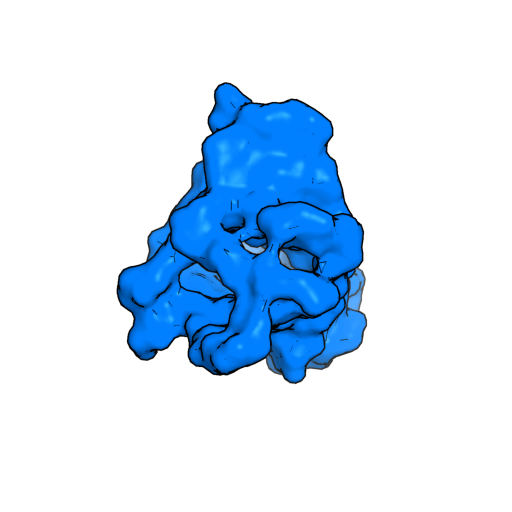TOM 1273 C CA . GLY A 1 157 ? 21.475 24.553 17.706 1.00 25.30 157 GLY A CA 1
ATOM 1274 C C . GLY A 1 157 ? 21.854 24.569 19.193 1.00 27.57 157 GLY A C 1
ATOM 1275 O O . GLY A 1 157 ? 22.459 23.620 19.718 1.00 27.01 157 GLY A O 1
ATOM 1276 N N . VAL A 1 158 ? 21.397 25.606 19.866 1.00 26.91 158 VAL A N 1
ATOM 1277 C CA . VAL A 1 158 ? 21.675 25.867 21.289 1.00 26.48 158 VAL A CA 1
ATOM 1278 C C . VAL A 1 158 ? 20.332 26.011 21.976 1.00 27.30 158 VAL A C 1
ATOM 1279 O O . VAL A 1 158 ? 19.513 26.848 21.599 1.00 26.57 158 VAL A O 1
ATOM 1283 N N . GLU A 1 159 ? 20.065 25.141 22.929 1.00 25.23 159 GLU A N 1
ATOM 1284 C CA . GLU A 1 159 ? 18.785 25.139 23.669 1.00 33.84 159 GLU A CA 1
ATOM 1285 C C . GLU A 1 159 ? 18.605 26.368 24.544 1.00 38.82 159 GLU A C 1
ATOM 1286 O O . GLU A 1 159 ? 19.586 26.862 25.121 1.00 37.26 159 GLU A O 1
ATOM 1292 N N . ALA A 1 160 ? 17.362 26.896 24.578 1.00 40.02 160 ALA A N 1
ATOM 1293 C CA . ALA A 1 160 ? 17.006 28.030 25.456 1.00 45.87 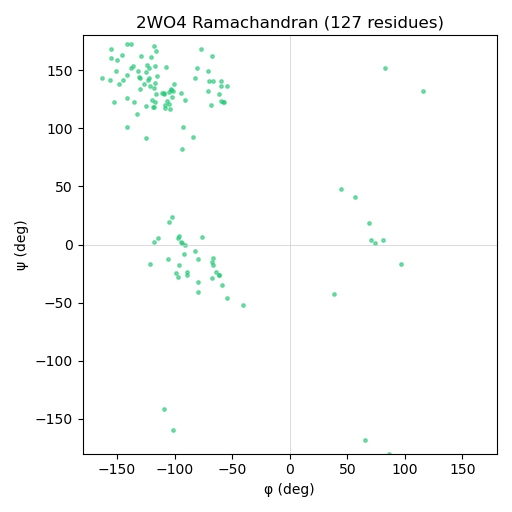160 ALA A CA 1
ATOM 1294 C C . ALA A 1 160 ? 17.340 27.518 26.887 1.00 51.30 160 ALA A C 1
ATOM 1295 O O . ALA A 1 160 ? 16.859 26.442 27.276 1.00 53.62 160 ALA A O 1
ATOM 1297 N N . ALA A 1 161 ? 18.209 28.260 27.577 1.00 57.87 161 ALA A N 1
ATOM 1298 C CA . ALA A 1 161 ? 19.029 27.730 28.705 1.00 68.80 161 ALA A CA 1
ATOM 1299 C C . ALA A 1 161 ? 18.683 28.465 30.011 1.00 75.99 161 ALA A C 1
ATOM 1300 O O . ALA A 1 161 ? 18.890 29.690 30.098 1.00 78.60 161 ALA A O 1
ATOM 1302 N N . ALA A 1 162 ? 18.187 27.705 31.010 1.00 82.68 162 ALA A N 1
ATOM 1303 C CA . ALA A 1 162 ? 17.594 28.226 32.289 1.00 84.50 162 ALA A CA 1
ATOM 1304 C C . ALA A 1 162 ? 18.261 29.476 32.898 1.00 85.20 162 ALA A C 1
ATOM 1305 O O . ALA A 1 162 ? 19.388 29.412 33.396 1.00 86.06 162 ALA A O 1
#

Foldseek 3Di:
DQDDVRQWFKAKWKAWEDADDQQQKGKIKMKIAGAGQAKAWQQQKKKKFFADNPPFPAKDKAWDDWPLDSVFKDKDKDADPPDFFQGRIMIMIGGHRPSGMAHHGGMRPITMMMIGTPHHDDGVRHQQDDNVRHPHIDRRLSMWMDGNNHTRGHDDRDD

Sequence (159 aa):
SQTPDANASISVSYKKCCGVKDGTKNTIRATINIKNTGTTPVVNLSDIKVRYWFTSDGNEQNNFVVCDYAAFGTDKVKGIIVKKIEENNSSVPGADTYCEISFTEDAGRRLAPGGSSTGTIPFRIEGAAEYDQTTDDYSYNSEEMSDDFGDNTKITAYIKDKLKYGVEAAA

InterPro domains:
  IPR001701 Glycoside hydrolase family 9 [PF00759] (58-538)
  IPR001956 Carbohydrate-binding module 3 [PF00942] (568-716)
  IPR001956 Carbohydrate-binding module 3 [PF00942] (744-886)
  IPR001956 Carbohydrate-binding module 3 [PS51172] (560-720)
  IPR001956 Carbohydrate-binding module 3 [PS51172] (738-890)
  IPR001956 Carbohydrate-binding module 3 [SM01067] (565-656)
  IPR001956 Carbohydrate-binding module 3 [SM01067] (744-826)
  IPR002105 Dockerin type I repeat [PF00404] (897-955)
  IPR002105 Dockerin type I repeat [PS00448] (935-954)
  IPR008928 Six-hairpin glycosidase superfamily [SSF48208] (56-546)
  IPR008965 CBM2/CBM3, carbohydrate-binding domain superfamily [SSF49384] (564-719)
  IPR008965 CBM2/CBM3, carbohydrate-binding domain superfamily [SSF49384] (739-889)
  IPR012341 Six-hairpin glycosidase-like superfamily [G3DSA:1.50.10.10] (56-558)
  IPR016134 Dockerin domain [PS51766] (893-961)
  IPR018247 EF-Hand 1, calcium-binding site [PS00018] (935-947)
  IPR036439 Dockerin domain superfamily [G3DSA:1.10.1330.10] (895-961)
  IPR036439 Dockerin domain superfamily [SSF63446] (895-961)
  IPR036966 Carbohydrate-binding module 3 superfamily [G3DSA:2.60.40.710] (561-717)
  IPR036966 Carbohydrate-binding module 3 superfamily [G3DSA:2.60.40.710] (730-894)